Protein AF-A0A401T5S9-F1 (afdb_monomer)

Organism: Chiloscyllium punctatum (NCBI:txid137246)

Secondary structure (DSSP, 8-state):
------------------------TTS-EE--TT-HHHHHHHHHHHHHHHHH---SEEEEEEEEEEEEEEEESEEEEEEEEEEEEEEEETTS-S-GGGPPBPSSPPEEEEEEEEEEETTTTEEEEEEEEEEE---

Sequence (135 aa):
MFTWFVLGVLLAAPAQACGLRQKLVGAPEDVSPDDPELQKAVHFAVGAYNKASNDMFASKVVRILSAKQQIVAGVKYTFEVELGRTQCKQGQVHDLETCNFSETPHKTFCKFEVLSIAWTGETSLQSKMCKPSNN

pLDDT: mean 87.6, std 14.95, range [46.19, 98.75]

Solvent-accessible surface area (backbone atoms only — not comparable to full-atom values): 8181 Å² total; per-residue (Å²): 142,85,86,81,80,80,78,79,81,78,81,77,72,81,80,77,74,81,72,77,77,75,81,61,88,50,52,77,39,82,48,62,86,82,34,69,69,55,44,52,49,50,54,51,51,45,52,52,49,44,75,72,44,91,60,69,44,30,56,40,79,74,47,77,77,48,43,30,39,23,54,64,102,34,42,36,38,42,35,31,33,38,32,28,28,27,69,41,48,57,88,76,60,93,56,67,85,81,47,54,67,34,99,78,44,62,42,32,40,34,39,39,29,34,39,38,27,79,92,79,70,47,71,45,81,75,46,79,51,74,44,75,58,86,127

Mean predicted aligned error: 9.86 Å

Structure (mmCIF, N/CA/C/O backbone):
data_AF-A0A401T5S9-F1
#
_entry.id   AF-A0A401T5S9-F1
#
loop_
_atom_site.group_PDB
_atom_site.id
_atom_site.type_symbol
_atom_site.label_atom_id
_atom_site.label_alt_id
_atom_site.label_comp_id
_atom_site.label_asym_id
_atom_site.label_entity_id
_atom_site.label_seq_id
_atom_site.pdbx_PDB_ins_code
_atom_site.Cartn_x
_atom_site.Cartn_y
_atom_site.Cartn_z
_atom_site.occupancy
_atom_site.B_iso_or_equiv
_atom_site.auth_seq_id
_atom_site.auth_comp_id
_atom_site.auth_asym_id
_atom_site.auth_atom_id
_atom_site.pdbx_PDB_model_num
ATOM 1 N N . MET A 1 1 ? -66.687 -53.453 1.859 1.00 50.94 1 MET A N 1
ATOM 2 C CA . MET A 1 1 ? -65.233 -53.359 1.620 1.00 50.94 1 MET A CA 1
ATOM 3 C C . MET A 1 1 ? -65.019 -52.158 0.721 1.00 50.94 1 MET A C 1
ATOM 5 O O . MET A 1 1 ? -65.494 -52.227 -0.393 1.00 50.94 1 MET A O 1
ATOM 9 N N . PHE A 1 2 ? -64.505 -51.045 1.253 1.00 46.28 2 PHE A N 1
ATOM 10 C CA . PHE A 1 2 ? -63.702 -50.009 0.574 1.00 46.28 2 PHE A CA 1
ATOM 11 C C . PHE A 1 2 ? -63.510 -48.855 1.565 1.00 46.28 2 PHE A C 1
ATOM 13 O O . PHE A 1 2 ? -64.373 -48.009 1.770 1.00 46.28 2 PHE A O 1
ATOM 20 N N . THR A 1 3 ? -62.378 -48.912 2.259 1.00 51.16 3 THR A N 1
ATOM 21 C CA . THR A 1 3 ? -61.848 -47.873 3.139 1.00 51.16 3 THR A CA 1
ATOM 22 C C . THR A 1 3 ? -61.351 -46.703 2.297 1.00 51.16 3 THR A C 1
ATOM 24 O O . THR A 1 3 ? -60.468 -46.893 1.460 1.00 51.16 3 THR A O 1
ATOM 27 N N . TRP A 1 4 ? -61.862 -45.498 2.535 1.00 46.19 4 TRP A N 1
ATOM 28 C CA . TRP A 1 4 ? -61.256 -44.267 2.028 1.00 46.19 4 TRP A CA 1
ATOM 29 C C . TRP A 1 4 ? -60.417 -43.640 3.142 1.00 46.19 4 TRP A C 1
ATOM 31 O O . TRP A 1 4 ? -60.928 -42.970 4.035 1.00 46.19 4 TRP A O 1
ATOM 41 N N . PHE A 1 5 ? -59.113 -43.913 3.103 1.00 51.75 5 PHE A N 1
ATOM 42 C CA . PHE A 1 5 ? -58.122 -43.135 3.834 1.00 51.75 5 PHE A CA 1
ATOM 43 C C . PHE A 1 5 ? -58.027 -41.763 3.168 1.00 51.75 5 PHE A C 1
ATOM 45 O O . PHE A 1 5 ? -57.526 -41.640 2.051 1.00 51.75 5 PHE A O 1
ATOM 52 N N . VAL A 1 6 ? -58.513 -40.731 3.851 1.00 56.53 6 VAL A N 1
ATOM 53 C CA . VAL A 1 6 ? -58.260 -39.344 3.463 1.00 56.53 6 VAL A CA 1
ATOM 54 C C . VAL A 1 6 ? -56.800 -39.052 3.814 1.00 56.53 6 VAL A C 1
ATOM 56 O O . VAL A 1 6 ? -56.473 -38.799 4.972 1.00 56.53 6 VAL A O 1
ATOM 59 N N . LEU A 1 7 ? -55.900 -39.150 2.832 1.00 55.78 7 LEU A N 1
ATOM 60 C CA . LEU A 1 7 ? -54.538 -38.643 2.979 1.00 55.78 7 LEU A CA 1
ATOM 61 C C . LEU A 1 7 ? -54.609 -37.115 3.057 1.00 55.78 7 LEU A C 1
ATOM 63 O O . LEU A 1 7 ? -54.782 -36.430 2.050 1.00 55.78 7 LEU A O 1
ATOM 67 N N . GLY A 1 8 ? -54.488 -36.590 4.273 1.00 53.94 8 GLY A N 1
ATOM 68 C CA . GLY A 1 8 ? -54.248 -35.175 4.507 1.00 53.94 8 GLY A CA 1
ATOM 69 C C . GLY A 1 8 ? -52.906 -34.782 3.900 1.00 53.94 8 GLY A C 1
ATOM 70 O O . GLY A 1 8 ? -51.851 -35.173 4.397 1.00 53.94 8 GLY A O 1
ATOM 71 N N . VAL A 1 9 ? -52.943 -34.012 2.815 1.00 60.25 9 VAL A N 1
ATOM 72 C CA . VAL A 1 9 ? -51.751 -33.381 2.252 1.00 60.25 9 VAL A CA 1
ATOM 73 C C . VAL A 1 9 ? -51.399 -32.192 3.144 1.00 60.25 9 VAL A C 1
ATOM 75 O O . VAL A 1 9 ? -51.989 -31.119 3.043 1.00 60.25 9 VAL A O 1
ATOM 78 N N . LEU A 1 10 ? -50.440 -32.393 4.046 1.00 58.47 10 LEU A N 1
ATOM 79 C CA . LEU A 1 10 ? -49.752 -31.305 4.735 1.00 58.47 10 LEU A CA 1
ATOM 80 C C . LEU A 1 10 ? -48.831 -30.618 3.721 1.00 58.47 10 LEU A C 1
ATOM 82 O O . LEU A 1 10 ? -47.713 -31.066 3.473 1.00 58.47 10 LEU A O 1
ATOM 86 N N . LEU A 1 11 ? -49.310 -29.529 3.118 1.00 58.16 11 LEU A N 1
ATOM 87 C CA . LEU A 1 11 ? -48.454 -28.587 2.400 1.00 58.16 11 LEU A CA 1
ATOM 88 C C . LEU A 1 11 ? -47.560 -27.884 3.427 1.00 58.16 11 LEU A C 1
ATOM 90 O O . LEU A 1 11 ? -47.919 -26.851 3.989 1.00 58.16 11 LEU A O 1
ATOM 94 N N . ALA A 1 12 ? -46.394 -28.466 3.696 1.00 62.41 12 ALA A N 1
ATOM 95 C CA . ALA A 1 12 ? -45.320 -27.765 4.377 1.00 62.41 12 ALA A CA 1
ATOM 96 C C . ALA A 1 12 ? -44.812 -26.666 3.434 1.00 62.41 12 ALA A C 1
ATOM 98 O O . ALA A 1 12 ? -44.070 -26.933 2.488 1.00 62.41 12 ALA A O 1
ATOM 99 N N . ALA A 1 13 ? -45.253 -25.429 3.659 1.00 65.06 13 ALA A N 1
ATOM 100 C CA . ALA A 1 13 ? -44.659 -24.275 3.003 1.00 65.06 13 ALA A CA 1
ATOM 101 C C . ALA A 1 13 ? -43.173 -24.208 3.400 1.00 65.06 13 ALA A C 1
ATOM 103 O O . ALA A 1 13 ? -42.869 -24.299 4.596 1.00 65.06 13 ALA A O 1
ATOM 104 N N . PRO A 1 14 ? -42.231 -24.049 2.453 1.00 59.81 14 PRO A N 1
ATOM 105 C CA . PRO A 1 14 ? -40.856 -23.780 2.820 1.00 59.81 14 PRO A CA 1
ATOM 106 C C . PRO A 1 14 ? -40.845 -22.414 3.500 1.00 59.81 14 PRO A C 1
ATOM 108 O O . PRO A 1 14 ? -41.108 -21.390 2.871 1.00 59.81 14 PRO A O 1
ATOM 111 N N . ALA A 1 15 ? -40.574 -22.398 4.803 1.00 62.69 15 ALA A N 1
ATOM 112 C CA . ALA A 1 15 ? -40.240 -21.174 5.500 1.00 62.69 15 ALA A CA 1
ATOM 113 C C . ALA A 1 15 ? -38.933 -20.655 4.888 1.00 62.69 15 ALA A C 1
ATOM 115 O O . ALA A 1 15 ? -37.839 -21.058 5.281 1.00 62.69 15 ALA A O 1
ATOM 116 N N . GLN A 1 16 ? -39.036 -19.785 3.884 1.00 62.78 16 GLN A N 1
ATOM 117 C CA . GLN A 1 16 ? -37.924 -18.939 3.485 1.00 62.78 16 GLN A CA 1
ATOM 118 C C . GLN A 1 16 ? -37.710 -17.950 4.621 1.00 62.78 16 GLN A C 1
ATOM 120 O O . GLN A 1 16 ? -38.289 -16.868 4.675 1.00 62.78 16 GLN A O 1
ATOM 125 N N . ALA A 1 17 ? -36.892 -18.379 5.579 1.00 58.44 17 ALA A N 1
ATOM 126 C CA . ALA A 1 17 ? -36.286 -17.491 6.540 1.00 58.44 17 ALA A CA 1
ATOM 127 C C . ALA A 1 17 ? -35.431 -16.498 5.744 1.00 58.44 17 ALA A C 1
ATOM 129 O O . ALA A 1 17 ? -34.307 -16.799 5.342 1.00 58.44 17 ALA A O 1
ATOM 130 N N . CYS A 1 18 ? -35.982 -15.311 5.489 1.00 56.38 18 CYS A N 1
ATOM 131 C CA . CYS A 1 18 ? -35.203 -14.140 5.119 1.00 56.38 18 CYS A CA 1
ATOM 132 C C . CYS A 1 18 ? -34.317 -13.799 6.322 1.00 56.38 18 CYS A C 1
ATOM 134 O O . CYS A 1 18 ? -34.684 -13.016 7.195 1.00 56.38 18 CYS A O 1
ATOM 136 N N . GLY A 1 19 ? -33.165 -14.460 6.414 1.00 61.28 19 GLY A N 1
ATOM 137 C CA . GLY A 1 19 ? -32.161 -14.144 7.412 1.00 61.28 19 GLY A CA 1
ATOM 138 C C . GLY A 1 19 ? -31.598 -12.758 7.127 1.00 61.28 19 GLY A C 1
ATOM 139 O O . GLY A 1 19 ? -30.789 -12.593 6.217 1.00 61.28 19 GLY A O 1
ATOM 140 N N . LEU A 1 20 ? -32.003 -11.761 7.916 1.00 59.47 20 LEU A N 1
ATOM 141 C CA . LEU A 1 20 ? -31.234 -10.531 8.090 1.00 59.47 20 LEU A CA 1
ATOM 142 C C . LEU A 1 20 ? -29.863 -10.942 8.630 1.00 59.47 20 LEU A C 1
ATOM 144 O O . LEU A 1 20 ? -29.716 -11.266 9.808 1.00 59.47 20 LEU A O 1
ATOM 148 N N . ARG A 1 21 ? -28.861 -10.993 7.749 1.00 64.88 21 ARG A N 1
ATOM 149 C CA . ARG A 1 21 ? -27.475 -11.262 8.127 1.00 64.88 21 ARG A CA 1
ATOM 150 C C . ARG A 1 21 ? -27.026 -10.089 8.997 1.00 64.88 21 ARG A C 1
ATOM 152 O O . ARG A 1 21 ? -26.706 -9.023 8.479 1.00 64.88 21 ARG A O 1
ATOM 159 N N . GLN A 1 22 ? -27.093 -10.244 10.318 1.00 64.62 22 GLN A N 1
ATOM 160 C CA . GLN A 1 22 ? -26.633 -9.209 11.236 1.00 64.62 22 GLN A CA 1
ATOM 161 C C . GLN A 1 22 ? -25.151 -8.955 10.957 1.00 64.62 22 GLN A C 1
ATOM 163 O O . GLN A 1 22 ? -24.324 -9.865 11.044 1.00 64.62 22 GLN A O 1
ATOM 168 N N . LYS A 1 23 ? -24.828 -7.723 10.560 1.00 70.81 23 LYS A N 1
ATOM 169 C CA . LYS A 1 23 ? -23.457 -7.290 10.307 1.00 70.81 23 LYS A CA 1
ATOM 170 C C . LYS A 1 23 ? -22.709 -7.288 11.642 1.00 70.81 23 LYS A C 1
ATOM 172 O O . LYS A 1 23 ? -22.946 -6.418 12.477 1.00 70.81 23 LYS A O 1
ATOM 177 N N . LEU A 1 24 ? -21.851 -8.283 11.871 1.00 79.12 24 LEU A N 1
ATOM 178 C CA . LEU A 1 24 ? -21.014 -8.334 13.069 1.00 79.12 24 LEU A CA 1
ATOM 179 C C . LEU A 1 24 ? -19.956 -7.234 12.991 1.00 79.12 24 LEU A C 1
ATOM 181 O O . LEU A 1 24 ? -19.035 -7.298 12.178 1.00 79.12 24 LEU A O 1
ATOM 185 N N . VAL A 1 25 ? -20.074 -6.234 13.859 1.00 74.25 25 VAL A N 1
ATOM 186 C CA . VAL A 1 25 ? -19.038 -5.216 14.036 1.00 74.25 25 VAL A CA 1
ATOM 187 C C . VAL A 1 25 ? -17.787 -5.872 14.632 1.00 74.25 25 VAL A C 1
ATOM 189 O O . VAL A 1 25 ? -17.830 -6.443 15.718 1.00 74.25 25 VAL A O 1
ATOM 192 N N . GLY A 1 26 ? -16.681 -5.851 13.884 1.00 83.50 26 GLY A N 1
ATOM 193 C CA . GLY A 1 26 ? -15.382 -6.393 14.309 1.00 83.50 26 GLY A CA 1
ATOM 194 C C . GLY A 1 26 ? -14.988 -7.740 13.698 1.00 83.50 26 GLY A C 1
ATOM 195 O O . GLY A 1 26 ? -13.835 -8.152 13.840 1.00 83.50 26 GLY A O 1
ATOM 196 N N . ALA A 1 27 ? -15.881 -8.411 12.967 1.00 92.50 27 ALA A N 1
ATOM 197 C CA . ALA A 1 27 ? -15.477 -9.505 12.087 1.00 92.50 27 ALA A CA 1
ATOM 198 C C . ALA A 1 27 ? -14.830 -8.933 10.808 1.00 92.50 27 ALA A C 1
ATOM 200 O O . ALA A 1 27 ? -15.262 -7.876 10.344 1.00 92.50 27 ALA A O 1
ATOM 201 N N . PRO A 1 28 ? -13.815 -9.595 10.222 1.00 95.62 28 PRO A N 1
ATOM 202 C CA . PRO A 1 28 ? -13.329 -9.226 8.900 1.00 95.62 28 PRO A CA 1
ATOM 203 C C . PRO A 1 28 ? -14.443 -9.356 7.861 1.00 95.62 28 PRO A C 1
ATOM 205 O O . PRO A 1 28 ? -15.059 -10.418 7.742 1.00 95.62 28 PRO A O 1
ATOM 208 N N . GLU A 1 29 ? -14.659 -8.302 7.089 1.00 95.94 29 GLU A N 1
ATOM 209 C CA . GLU A 1 29 ? -15.617 -8.269 5.988 1.00 95.94 29 GLU A CA 1
ATOM 210 C C . GLU A 1 29 ? -14.944 -7.856 4.684 1.00 95.94 29 GLU A C 1
ATOM 212 O O . GLU A 1 29 ? -13.955 -7.124 4.706 1.00 95.94 29 GLU A O 1
ATOM 217 N N . ASP A 1 30 ? -15.466 -8.337 3.557 1.00 96.88 30 ASP A N 1
ATOM 218 C CA . ASP A 1 30 ? -14.963 -7.945 2.243 1.00 96.88 30 ASP A CA 1
ATOM 219 C C . ASP A 1 30 ? -15.251 -6.460 1.994 1.00 96.88 30 ASP A C 1
ATOM 221 O O . ASP A 1 30 ? -16.327 -5.953 2.319 1.00 96.88 30 ASP A O 1
ATOM 225 N N . VAL A 1 31 ? -14.278 -5.764 1.414 1.00 97.31 31 VAL A N 1
ATOM 226 C CA . VAL A 1 31 ? -14.385 -4.349 1.043 1.00 97.31 31 VAL A CA 1
ATOM 227 C C . VAL A 1 31 ? -14.155 -4.207 -0.458 1.00 97.31 31 VAL A C 1
ATOM 229 O O . VAL A 1 31 ? -13.367 -4.948 -1.049 1.00 97.31 31 VAL A O 1
ATOM 232 N N . SER A 1 32 ? -14.880 -3.279 -1.086 1.00 97.62 32 SER A N 1
ATOM 233 C CA . SER A 1 32 ? -14.734 -3.011 -2.517 1.00 97.62 32 SER A CA 1
ATOM 234 C C . SER A 1 32 ? -13.301 -2.570 -2.833 1.00 97.62 32 SER A C 1
ATOM 236 O O . SER A 1 32 ? -12.764 -1.745 -2.093 1.00 97.62 32 SER A O 1
ATOM 238 N N . PRO A 1 33 ? -12.685 -3.040 -3.935 1.00 97.06 33 PRO A N 1
ATOM 239 C CA . PRO A 1 33 ? -11.397 -2.517 -4.382 1.00 97.06 33 PRO A CA 1
ATOM 240 C C . PRO A 1 33 ? -11.452 -1.013 -4.678 1.00 97.06 33 PRO A C 1
ATOM 242 O O . PRO A 1 33 ? -10.430 -0.351 -4.564 1.00 97.06 33 PRO A O 1
ATOM 245 N N . ASP A 1 34 ? -12.624 -0.463 -5.000 1.00 96.31 34 ASP A N 1
ATOM 246 C CA . ASP A 1 34 ? -12.814 0.963 -5.295 1.00 96.31 34 ASP A CA 1
ATOM 247 C C . ASP A 1 34 ? -13.118 1.805 -4.042 1.00 96.31 34 ASP A C 1
ATOM 249 O O . ASP A 1 34 ? -13.377 3.005 -4.146 1.00 96.31 34 ASP A O 1
ATOM 253 N N . ASP A 1 35 ? -13.119 1.194 -2.851 1.00 97.81 35 ASP A N 1
ATOM 254 C CA . ASP A 1 35 ? -13.332 1.925 -1.605 1.00 97.81 35 ASP A CA 1
ATOM 255 C C . ASP A 1 35 ? -12.195 2.946 -1.378 1.00 97.81 35 ASP A C 1
ATOM 257 O O . ASP A 1 35 ? -11.014 2.582 -1.409 1.00 97.81 35 ASP A O 1
ATOM 261 N N . PRO A 1 36 ? -12.512 4.233 -1.147 1.00 97.31 36 PRO A N 1
ATOM 262 C CA . PRO A 1 36 ? -11.500 5.279 -1.057 1.00 97.31 36 PRO A CA 1
ATOM 263 C C . PRO A 1 36 ? -10.579 5.126 0.160 1.00 97.31 36 PRO A C 1
ATOM 265 O O . PRO A 1 36 ? -9.414 5.520 0.094 1.00 97.31 36 PRO A O 1
ATOM 268 N N . GLU A 1 37 ? -11.059 4.557 1.268 1.00 96.75 37 GLU A N 1
ATOM 269 C CA . GLU A 1 37 ? -10.237 4.332 2.459 1.00 96.75 37 GLU A CA 1
ATOM 270 C C . GLU A 1 37 ? -9.316 3.122 2.273 1.00 96.75 37 GLU A C 1
ATOM 272 O O . GLU A 1 37 ? -8.139 3.178 2.649 1.00 96.75 37 GLU A O 1
ATOM 277 N N . LEU A 1 38 ? -9.792 2.071 1.594 1.00 98.00 38 LEU A N 1
ATOM 278 C CA . LEU A 1 38 ? -8.929 0.981 1.139 1.00 98.00 38 LEU A CA 1
ATOM 279 C C . LEU A 1 38 ? -7.836 1.501 0.196 1.00 98.00 38 LEU A C 1
ATOM 281 O O . LEU A 1 38 ? -6.668 1.164 0.382 1.00 98.00 38 LEU A O 1
ATOM 285 N N . GLN A 1 39 ? -8.181 2.333 -0.790 1.00 97.75 39 GLN A N 1
ATOM 286 C CA . GLN A 1 39 ? -7.211 2.886 -1.742 1.00 97.75 39 GLN A CA 1
ATOM 287 C C . GLN A 1 39 ? -6.117 3.691 -1.031 1.00 97.75 39 GLN A C 1
ATOM 289 O O . GLN A 1 39 ? -4.930 3.502 -1.307 1.00 97.75 39 GLN A O 1
ATOM 294 N N . LYS A 1 40 ? -6.467 4.506 -0.026 1.00 97.00 40 LYS A N 1
ATOM 295 C CA . LYS A 1 40 ? -5.471 5.185 0.826 1.00 97.00 40 LYS A CA 1
ATOM 296 C C . LYS A 1 40 ? -4.539 4.191 1.528 1.00 97.00 40 LYS A C 1
ATOM 298 O O . LYS A 1 40 ? -3.323 4.394 1.528 1.00 97.00 40 LYS A O 1
ATOM 303 N N . ALA A 1 41 ? -5.080 3.109 2.094 1.00 98.06 41 ALA A N 1
ATOM 304 C CA . ALA A 1 41 ? -4.283 2.067 2.745 1.00 98.06 41 ALA A CA 1
ATOM 305 C C . ALA A 1 41 ? -3.356 1.334 1.756 1.00 98.06 41 ALA A C 1
ATOM 307 O O . ALA A 1 41 ? -2.195 1.064 2.077 1.00 98.06 41 ALA A O 1
ATOM 308 N N . VAL A 1 42 ? -3.834 1.064 0.538 1.00 98.06 42 VAL A N 1
ATOM 309 C CA . VAL A 1 42 ? -3.051 0.474 -0.557 1.00 98.06 42 VAL A CA 1
ATOM 310 C C . VAL A 1 42 ? -1.903 1.400 -0.960 1.00 98.06 42 VAL A C 1
ATOM 312 O O . VAL A 1 42 ? -0.750 0.963 -0.970 1.00 98.06 42 VAL A O 1
ATOM 315 N N . HIS A 1 43 ? -2.174 2.682 -1.218 1.00 96.44 43 HIS A N 1
ATOM 316 C CA . HIS A 1 43 ? -1.139 3.665 -1.555 1.00 96.44 43 HIS A CA 1
ATOM 317 C C . HIS A 1 43 ? -0.080 3.782 -0.455 1.00 96.44 43 HIS A C 1
ATOM 319 O O . HIS A 1 43 ? 1.120 3.776 -0.744 1.00 96.44 43 HIS A O 1
ATOM 325 N N . PHE A 1 44 ? -0.504 3.821 0.811 1.00 97.00 44 PHE A N 1
ATOM 326 C CA . PHE A 1 44 ? 0.406 3.824 1.952 1.00 97.00 44 PHE A CA 1
ATOM 327 C C . PHE A 1 44 ? 1.306 2.576 1.970 1.00 97.00 44 PHE A C 1
ATOM 329 O O . PHE A 1 44 ? 2.532 2.698 2.056 1.00 97.00 44 PHE A O 1
ATOM 336 N N . ALA A 1 45 ? 0.726 1.378 1.838 1.00 98.12 45 ALA A N 1
ATOM 337 C CA . ALA A 1 45 ? 1.473 0.120 1.868 1.00 98.12 45 ALA A CA 1
ATOM 338 C C . ALA A 1 45 ? 2.462 -0.012 0.705 1.00 98.12 45 ALA A C 1
ATOM 340 O O . ALA A 1 45 ? 3.595 -0.448 0.908 1.00 98.12 45 ALA A O 1
ATOM 341 N N . VAL A 1 46 ? 2.070 0.395 -0.504 1.00 96.44 46 VAL A N 1
ATOM 342 C CA . VAL A 1 46 ? 2.930 0.370 -1.698 1.00 96.44 46 VAL A CA 1
ATOM 343 C C . VAL A 1 46 ? 4.056 1.394 -1.576 1.00 96.44 46 VAL A C 1
ATOM 345 O O . VAL A 1 46 ? 5.206 1.095 -1.902 1.00 96.44 46 VAL A O 1
ATOM 348 N N . GLY A 1 47 ? 3.767 2.577 -1.031 1.00 95.00 47 GLY A N 1
ATOM 349 C CA . GLY A 1 47 ? 4.787 3.565 -0.691 1.00 95.00 47 GLY A CA 1
ATOM 350 C C . GLY A 1 47 ? 5.811 3.012 0.304 1.00 95.00 47 GLY A C 1
ATOM 351 O O . GLY A 1 47 ? 7.016 3.150 0.091 1.00 95.00 47 GLY A O 1
ATOM 352 N N . ALA A 1 48 ? 5.351 2.332 1.358 1.00 95.69 48 ALA A N 1
ATOM 353 C CA . ALA A 1 48 ? 6.220 1.667 2.328 1.00 95.69 48 ALA A CA 1
ATOM 354 C C . ALA A 1 48 ? 7.005 0.493 1.712 1.00 95.69 48 ALA A C 1
ATOM 356 O O . ALA A 1 48 ? 8.187 0.319 2.012 1.00 95.69 48 ALA A O 1
ATOM 357 N N . TYR A 1 49 ? 6.383 -0.290 0.822 1.00 95.94 49 TYR A N 1
ATOM 358 C CA . TYR A 1 49 ? 7.043 -1.354 0.065 1.00 95.94 49 TYR A CA 1
ATOM 359 C C . TYR A 1 49 ? 8.202 -0.799 -0.761 1.00 95.94 49 TYR A C 1
ATOM 361 O O . TYR A 1 49 ? 9.317 -1.292 -0.616 1.00 95.94 49 TYR A O 1
ATOM 369 N N . ASN A 1 50 ? 7.954 0.243 -1.561 1.00 94.94 50 ASN A N 1
ATOM 370 C CA . ASN A 1 50 ? 8.970 0.858 -2.409 1.00 94.94 50 ASN A CA 1
ATOM 371 C C . ASN A 1 50 ? 10.111 1.421 -1.561 1.00 94.94 50 ASN A C 1
ATOM 373 O O . ASN A 1 50 ? 11.254 1.045 -1.772 1.00 94.94 50 ASN A O 1
ATOM 377 N N . LYS A 1 51 ? 9.815 2.215 -0.521 1.00 93.88 51 LYS A N 1
ATOM 378 C CA . LYS A 1 51 ? 10.842 2.777 0.380 1.00 93.88 51 LYS A CA 1
ATOM 379 C C . LYS A 1 51 ? 11.750 1.719 1.017 1.00 93.88 51 LYS A C 1
ATOM 381 O O . LYS A 1 51 ? 12.921 1.998 1.240 1.00 93.88 51 LYS A O 1
ATOM 386 N N . ALA A 1 52 ? 11.212 0.538 1.321 1.00 93.62 52 ALA A N 1
ATOM 387 C CA . ALA A 1 52 ? 11.964 -0.572 1.905 1.00 93.62 52 ALA A CA 1
ATOM 388 C C . ALA A 1 52 ? 12.590 -1.518 0.862 1.00 93.62 52 ALA A C 1
ATOM 390 O O . ALA A 1 52 ? 13.290 -2.456 1.241 1.00 93.62 52 ALA A O 1
ATOM 391 N N . SER A 1 53 ? 12.290 -1.336 -0.425 1.00 92.25 53 SER A N 1
ATOM 392 C CA . SER A 1 53 ? 12.850 -2.128 -1.515 1.00 92.25 53 SER A CA 1
ATOM 393 C C . SER A 1 53 ? 14.235 -1.607 -1.893 1.00 92.25 53 SER A C 1
ATOM 395 O O . SER A 1 53 ? 14.464 -0.402 -1.919 1.00 92.25 53 SER A O 1
ATOM 397 N N . ASN A 1 54 ? 15.139 -2.521 -2.249 1.00 92.19 54 ASN A N 1
ATOM 398 C CA . ASN A 1 54 ? 16.445 -2.191 -2.834 1.00 92.19 54 ASN A CA 1
ATOM 399 C C . ASN A 1 54 ? 16.385 -2.088 -4.371 1.00 92.19 54 ASN A C 1
ATOM 401 O O . ASN A 1 54 ? 17.417 -2.075 -5.041 1.00 92.19 54 ASN A O 1
ATOM 405 N N . ASP A 1 55 ? 15.181 -2.084 -4.945 1.00 91.56 55 ASP A N 1
ATOM 406 C CA . ASP A 1 55 ? 14.980 -1.904 -6.378 1.00 91.56 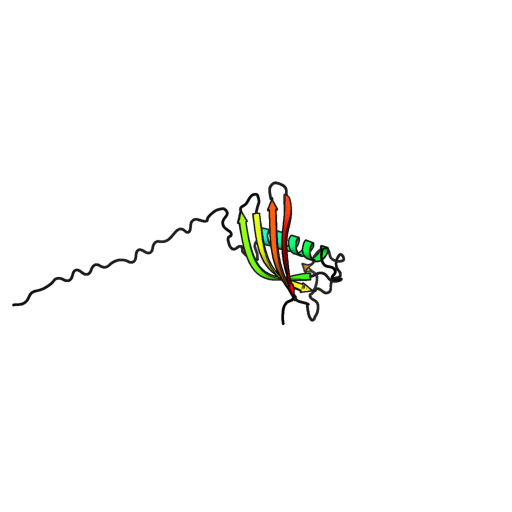55 ASP A CA 1
ATOM 407 C C . ASP A 1 55 ? 15.262 -0.444 -6.783 1.00 91.56 55 ASP A C 1
ATOM 409 O O . ASP A 1 55 ? 14.865 0.499 -6.107 1.00 91.56 55 ASP A O 1
ATOM 413 N N . MET A 1 56 ? 15.944 -0.245 -7.913 1.00 92.44 56 MET A N 1
ATOM 414 C CA . MET A 1 56 ? 16.152 1.084 -8.497 1.00 92.44 56 MET A CA 1
ATOM 415 C C . MET A 1 56 ? 14.854 1.711 -9.028 1.00 92.44 56 MET A C 1
ATOM 417 O O . MET A 1 56 ? 14.760 2.936 -9.146 1.00 92.44 56 MET A O 1
ATOM 421 N N . PHE A 1 57 ? 13.873 0.883 -9.387 1.00 94.19 57 PHE A N 1
ATOM 422 C CA . PHE A 1 57 ? 12.606 1.289 -9.977 1.00 94.19 57 PHE A CA 1
ATOM 423 C C . PHE A 1 57 ? 11.446 1.046 -9.019 1.00 94.19 57 PHE A C 1
ATOM 425 O O . PHE A 1 57 ? 11.382 0.034 -8.320 1.00 94.19 57 PHE A O 1
ATOM 432 N N . ALA A 1 58 ? 10.486 1.966 -9.025 1.00 94.81 58 ALA A N 1
ATOM 433 C CA . ALA A 1 58 ? 9.292 1.834 -8.210 1.00 94.81 58 ALA A CA 1
ATOM 434 C C . ALA A 1 58 ? 8.381 0.720 -8.747 1.00 94.81 58 ALA A C 1
ATOM 436 O O . ALA A 1 58 ? 8.272 0.502 -9.957 1.00 94.81 58 ALA A O 1
ATOM 437 N N . SER A 1 59 ? 7.680 0.040 -7.847 1.00 95.31 59 SER A N 1
ATOM 438 C CA . SER A 1 59 ? 6.588 -0.873 -8.178 1.00 95.31 59 SER A CA 1
ATOM 439 C C . SER A 1 59 ? 5.236 -0.197 -7.963 1.00 95.31 59 SER A C 1
ATOM 441 O O . SER A 1 59 ? 5.059 0.570 -7.013 1.00 95.31 59 SER A O 1
ATOM 443 N N . LYS A 1 60 ? 4.277 -0.514 -8.831 1.00 95.38 60 LYS A N 1
ATOM 444 C CA . LYS A 1 60 ? 2.890 -0.038 -8.779 1.00 95.38 60 LYS A CA 1
ATOM 445 C C . LYS A 1 60 ? 1.938 -1.232 -8.703 1.00 95.38 60 LYS A C 1
ATOM 447 O O . LYS A 1 60 ? 2.284 -2.327 -9.146 1.00 95.38 60 LYS A O 1
ATOM 452 N N . VAL A 1 61 ? 0.748 -1.030 -8.145 1.00 96.62 61 VAL A N 1
ATOM 453 C CA . VAL A 1 61 ? -0.328 -2.028 -8.166 1.00 96.62 61 VAL A CA 1
ATOM 454 C C . VAL A 1 61 ? -0.781 -2.268 -9.604 1.00 96.62 61 VAL A C 1
ATOM 456 O O . VAL A 1 61 ? -1.141 -1.334 -10.312 1.00 96.62 61 VAL A O 1
ATOM 459 N N . VAL A 1 62 ? -0.767 -3.530 -10.023 1.00 96.00 62 VAL A N 1
ATOM 460 C CA . VAL A 1 62 ? -1.402 -4.002 -11.261 1.00 96.00 62 VAL A CA 1
ATOM 461 C C . VAL A 1 62 ? -2.882 -4.260 -11.000 1.00 96.00 62 VAL A C 1
ATOM 463 O O . VAL A 1 62 ? -3.731 -3.846 -11.782 1.00 96.00 62 VAL A O 1
ATOM 466 N N . ARG A 1 63 ? -3.191 -4.953 -9.897 1.00 96.38 63 ARG A N 1
ATOM 467 C CA . ARG A 1 63 ? -4.561 -5.231 -9.448 1.00 96.38 63 ARG A CA 1
ATOM 468 C C . ARG A 1 63 ? -4.610 -5.628 -7.976 1.00 96.38 63 ARG A C 1
ATOM 470 O O . ARG A 1 63 ? -3.651 -6.191 -7.441 1.00 96.38 63 ARG A O 1
ATOM 477 N N . ILE A 1 64 ? -5.765 -5.388 -7.364 1.00 98.19 64 ILE A N 1
ATOM 478 C CA . ILE A 1 64 ? -6.137 -5.921 -6.052 1.00 98.19 64 ILE A CA 1
ATOM 479 C C . ILE A 1 64 ? -6.781 -7.295 -6.270 1.00 98.19 64 ILE A C 1
ATOM 481 O O . ILE A 1 64 ? -7.699 -7.433 -7.072 1.00 98.19 64 ILE A O 1
ATOM 485 N N . LEU A 1 65 ? -6.265 -8.317 -5.590 1.00 97.69 65 LEU A N 1
ATOM 486 C CA . LEU A 1 65 ? -6.740 -9.701 -5.677 1.00 97.69 65 LEU A CA 1
ATOM 487 C C . LEU A 1 65 ? -7.816 -9.993 -4.631 1.00 97.69 65 LEU A C 1
ATOM 489 O O . LEU A 1 65 ? -8.783 -10.696 -4.908 1.00 97.69 65 LEU A O 1
ATOM 493 N N . SER A 1 66 ? -7.638 -9.462 -3.422 1.00 98.19 66 SER A N 1
ATOM 494 C CA . SER A 1 66 ? -8.618 -9.537 -2.341 1.00 98.19 66 SER A CA 1
ATOM 495 C C . SER A 1 66 ? -8.408 -8.388 -1.363 1.00 98.19 66 SER A C 1
ATOM 497 O O . SER A 1 66 ? -7.287 -7.899 -1.209 1.00 98.19 66 SER A O 1
ATOM 499 N N . ALA A 1 67 ? -9.479 -7.957 -0.700 1.00 98.44 67 ALA A N 1
ATOM 500 C CA . ALA A 1 67 ? -9.417 -6.928 0.324 1.00 98.44 67 ALA A CA 1
ATOM 501 C C . ALA A 1 67 ? -10.491 -7.158 1.385 1.00 98.44 67 ALA A C 1
ATOM 503 O O . ALA A 1 67 ? -11.652 -7.424 1.076 1.00 98.44 67 ALA A O 1
ATOM 504 N N . LYS A 1 68 ? -10.083 -7.043 2.648 1.00 98.12 68 LYS A N 1
ATOM 505 C CA . LYS A 1 68 ? -10.956 -7.119 3.814 1.00 98.12 68 LYS A CA 1
ATOM 506 C C . LYS A 1 68 ? -10.691 -5.960 4.752 1.00 98.12 68 LYS A C 1
ATOM 508 O O . LYS A 1 68 ? -9.541 -5.551 4.916 1.00 98.12 68 LYS A O 1
ATOM 513 N N . GLN A 1 69 ? -11.738 -5.496 5.417 1.00 97.19 69 GLN A N 1
ATOM 514 C CA . GLN A 1 69 ? -11.647 -4.539 6.509 1.00 97.19 69 GLN A CA 1
ATOM 515 C C . GLN A 1 69 ? -12.126 -5.163 7.819 1.00 97.19 69 GLN A C 1
ATOM 517 O O . GLN A 1 69 ? -12.997 -6.033 7.834 1.00 97.19 69 GLN A O 1
ATOM 522 N N . GLN A 1 70 ? -11.555 -4.719 8.932 1.00 96.94 70 GLN A N 1
ATOM 523 C CA . GLN A 1 70 ? -11.942 -5.142 10.269 1.00 96.94 70 GLN A CA 1
ATOM 524 C C . GLN A 1 70 ? -11.906 -3.944 11.218 1.00 96.94 70 GLN A C 1
ATOM 526 O O . GLN A 1 70 ? -10.875 -3.283 11.353 1.00 96.94 70 GLN A O 1
ATOM 531 N N . ILE A 1 71 ? -13.021 -3.694 11.908 1.00 95.31 71 ILE A N 1
ATOM 532 C CA . ILE A 1 71 ? -13.090 -2.676 12.961 1.00 95.31 71 ILE A CA 1
ATOM 533 C C . ILE A 1 71 ? -12.379 -3.199 14.214 1.00 95.31 71 ILE A C 1
ATOM 535 O O . ILE A 1 71 ? -12.704 -4.272 14.720 1.00 95.31 71 ILE A O 1
ATOM 539 N N . VAL A 1 72 ? -11.399 -2.442 14.697 1.00 93.25 72 VAL A N 1
ATOM 540 C CA . VAL A 1 72 ? -10.592 -2.709 15.900 1.00 93.25 72 VAL A CA 1
ATOM 541 C C . VAL A 1 72 ? -10.420 -1.391 16.678 1.00 93.25 72 VAL A C 1
ATOM 543 O O . VAL A 1 72 ? -11.298 -0.532 16.623 1.00 93.25 72 VAL A O 1
ATOM 546 N N . ALA A 1 73 ? -9.295 -1.166 17.366 1.00 94.56 73 ALA A N 1
ATOM 547 C CA . ALA A 1 73 ? -8.873 0.172 17.806 1.00 94.56 73 ALA A CA 1
ATOM 548 C C . ALA A 1 73 ? -8.382 1.029 16.610 1.00 94.56 73 ALA A C 1
ATOM 550 O O . ALA A 1 73 ? -7.255 1.512 16.585 1.00 94.56 73 ALA A O 1
ATOM 551 N N . GLY A 1 74 ? -9.224 1.131 15.581 1.00 95.75 74 GLY A N 1
ATOM 552 C CA . GLY A 1 74 ? -8.950 1.676 14.253 1.00 95.75 74 GLY A CA 1
ATOM 553 C C . GLY A 1 74 ? -9.666 0.834 13.193 1.00 95.75 74 GLY A C 1
ATOM 554 O O . GLY A 1 74 ? -10.540 0.025 13.513 1.00 95.75 74 GLY A O 1
ATOM 555 N N . VAL A 1 75 ? -9.269 0.974 11.933 1.00 97.25 75 VAL A N 1
ATOM 556 C CA . VAL A 1 75 ? -9.679 0.084 10.843 1.00 97.25 75 VAL A CA 1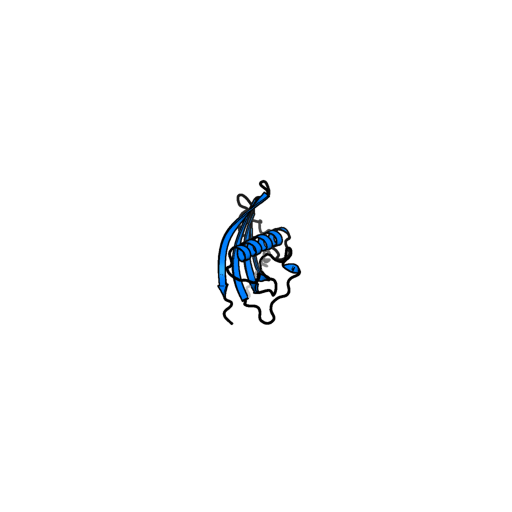
ATOM 557 C C . VAL A 1 75 ? -8.453 -0.652 10.331 1.00 97.25 75 VAL A C 1
ATOM 559 O O . VAL A 1 75 ? -7.490 -0.038 9.869 1.00 97.25 75 VAL A O 1
ATOM 562 N N . LYS A 1 76 ? -8.477 -1.980 10.438 1.00 98.25 76 LYS A N 1
ATOM 563 C CA . LYS A 1 76 ? -7.442 -2.842 9.878 1.00 98.25 76 LYS A CA 1
ATOM 564 C C . LYS A 1 76 ? -7.866 -3.295 8.489 1.00 98.25 76 LYS A C 1
ATOM 566 O O . LYS A 1 76 ? -8.876 -3.982 8.352 1.00 98.25 76 LYS A O 1
ATOM 571 N N . TYR A 1 77 ? -7.061 -2.965 7.492 1.00 98.50 77 TYR A N 1
ATOM 572 C CA . TYR A 1 77 ? -7.183 -3.463 6.131 1.00 98.50 77 TYR A CA 1
ATOM 573 C C . TYR A 1 77 ? -6.220 -4.624 5.922 1.00 98.50 77 TYR A C 1
ATOM 575 O O . TYR A 1 77 ? -5.028 -4.512 6.207 1.00 98.50 77 TYR A O 1
ATOM 583 N N . THR A 1 78 ? -6.729 -5.731 5.397 1.00 98.62 78 THR A N 1
ATOM 584 C CA . THR A 1 78 ? -5.930 -6.874 4.957 1.00 98.62 78 THR A CA 1
ATOM 585 C C . THR A 1 78 ? -6.212 -7.099 3.487 1.00 98.62 78 THR A C 1
ATOM 587 O O . THR A 1 78 ? -7.345 -7.403 3.121 1.00 98.62 78 THR A O 1
ATOM 590 N N . PHE A 1 79 ? -5.199 -6.951 2.642 1.00 98.75 79 PHE A N 1
ATOM 591 C CA . PHE A 1 79 ? -5.376 -7.042 1.197 1.00 98.75 79 PHE A CA 1
ATOM 592 C C . PHE A 1 79 ? -4.196 -7.718 0.516 1.00 98.75 79 PHE A C 1
ATOM 594 O O . PHE A 1 79 ? -3.056 -7.669 0.986 1.00 98.75 79 PHE A O 1
ATOM 601 N N . GLU A 1 80 ? -4.496 -8.353 -0.609 1.00 98.56 80 GLU A N 1
ATOM 602 C CA . GLU A 1 80 ? -3.532 -9.007 -1.480 1.00 98.56 80 GLU A CA 1
ATOM 603 C C . GLU A 1 80 ? -3.509 -8.293 -2.825 1.00 98.56 80 GLU A C 1
ATOM 605 O O . GLU A 1 80 ? -4.554 -8.018 -3.415 1.00 98.56 80 GLU A O 1
ATOM 610 N N . VAL A 1 81 ? -2.311 -7.982 -3.308 1.00 98.38 81 VAL A N 1
ATOM 611 C CA . VAL A 1 81 ? -2.091 -7.229 -4.544 1.00 98.38 81 VAL A CA 1
ATOM 612 C C . VAL A 1 81 ? -1.031 -7.891 -5.404 1.00 98.38 81 VAL A C 1
ATOM 614 O O . VAL A 1 81 ? -0.062 -8.471 -4.910 1.00 98.38 81 VAL A O 1
ATOM 617 N N . GLU A 1 82 ? -1.201 -7.748 -6.712 1.00 98.00 82 GLU A N 1
ATOM 618 C CA . GLU A 1 82 ? -0.145 -7.974 -7.690 1.00 98.00 82 GLU A CA 1
ATOM 619 C C . GLU A 1 82 ? 0.565 -6.641 -7.935 1.00 98.00 82 GLU A C 1
ATOM 621 O O . GLU A 1 82 ? -0.055 -5.676 -8.386 1.00 98.00 82 GLU A O 1
ATO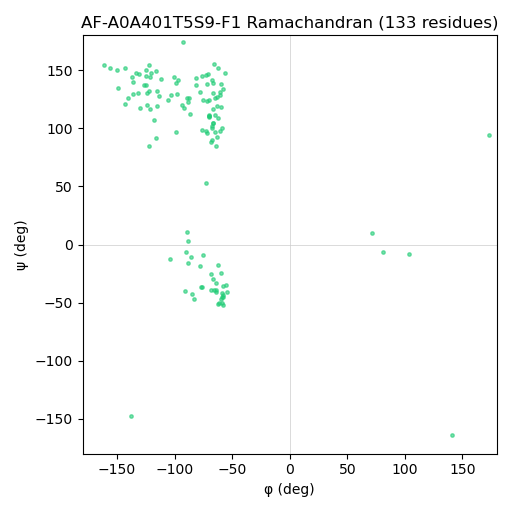M 626 N N . LEU A 1 83 ? 1.856 -6.574 -7.620 1.00 97.12 83 LEU A N 1
ATOM 627 C CA . LEU A 1 83 ? 2.715 -5.433 -7.919 1.00 97.12 83 LEU A CA 1
ATOM 628 C C . LEU A 1 83 ? 3.496 -5.693 -9.205 1.00 97.12 83 LEU A C 1
ATOM 630 O O . LEU A 1 83 ? 3.973 -6.804 -9.427 1.00 97.12 83 LEU A O 1
ATOM 634 N N . GLY A 1 84 ? 3.662 -4.655 -10.019 1.00 96.06 84 GLY A N 1
ATOM 635 C CA . GLY A 1 84 ? 4.453 -4.673 -11.244 1.00 96.06 84 GLY A CA 1
ATOM 636 C C . GLY A 1 84 ? 5.507 -3.573 -11.236 1.00 96.06 84 GLY A C 1
ATOM 637 O O . GLY A 1 84 ? 5.233 -2.433 -10.850 1.00 96.06 84 GLY A O 1
ATOM 638 N N . ARG A 1 85 ? 6.721 -3.911 -11.677 1.00 95.44 85 ARG A N 1
ATOM 639 C CA . ARG A 1 85 ? 7.825 -2.951 -11.802 1.00 95.44 85 ARG A CA 1
ATOM 640 C C . ARG A 1 85 ? 7.538 -1.899 -12.878 1.00 95.44 85 ARG A C 1
ATOM 642 O O . ARG A 1 85 ? 7.202 -2.236 -14.019 1.00 95.44 85 ARG A O 1
ATOM 649 N N . THR A 1 86 ? 7.715 -0.630 -12.527 1.00 95.31 86 THR A N 1
ATOM 650 C CA . THR A 1 86 ? 7.557 0.513 -13.437 1.00 95.31 86 THR A CA 1
ATOM 651 C C . THR A 1 86 ? 8.879 0.904 -14.097 1.00 95.31 86 THR A C 1
ATOM 653 O O . THR A 1 86 ? 9.932 0.356 -13.779 1.00 95.31 86 THR A O 1
ATOM 656 N N . GLN A 1 87 ? 8.824 1.858 -15.025 1.00 94.38 87 GLN A N 1
ATOM 657 C CA . GLN A 1 87 ? 10.012 2.486 -15.623 1.00 94.38 87 GLN A CA 1
ATOM 658 C C . GLN A 1 87 ? 10.546 3.659 -14.785 1.00 94.38 87 GLN A C 1
ATOM 660 O O . GLN A 1 87 ? 11.639 4.168 -15.030 1.00 94.38 87 GLN A O 1
ATOM 665 N N . CYS A 1 88 ? 9.779 4.103 -13.788 1.00 93.00 88 CYS A N 1
ATOM 666 C CA . CYS A 1 88 ? 10.127 5.238 -12.952 1.00 93.00 88 CYS A CA 1
ATOM 667 C C . CYS A 1 88 ? 11.163 4.850 -11.906 1.00 93.00 88 CYS A C 1
ATOM 669 O O . CYS A 1 88 ? 10.988 3.876 -11.169 1.00 93.00 88 CYS A O 1
ATOM 671 N N . LYS A 1 89 ? 12.224 5.653 -11.790 1.00 91.25 89 LYS A N 1
ATOM 672 C CA . LYS A 1 89 ? 13.182 5.494 -10.698 1.00 91.25 89 LYS A CA 1
ATOM 673 C C . LYS A 1 89 ? 12.520 5.838 -9.373 1.00 91.25 89 LYS A C 1
ATOM 675 O O . LYS A 1 89 ? 11.738 6.788 -9.268 1.00 91.25 89 LYS A O 1
ATOM 680 N N . GLN A 1 90 ? 12.866 5.075 -8.350 1.00 85.81 90 GLN A N 1
ATOM 681 C CA . GLN A 1 90 ? 12.374 5.319 -7.007 1.00 85.81 90 GLN A CA 1
ATOM 682 C C . GLN A 1 90 ? 12.746 6.737 -6.540 1.00 85.81 90 GLN A C 1
ATOM 684 O O . GLN A 1 90 ? 13.871 7.195 -6.727 1.00 85.81 90 GLN A O 1
ATOM 689 N N . GLY A 1 91 ? 11.780 7.449 -5.956 1.00 79.75 91 GLY A N 1
ATOM 690 C CA . GLY A 1 91 ? 11.966 8.811 -5.444 1.00 79.75 91 GLY A CA 1
ATOM 691 C C . GLY A 1 91 ? 11.906 9.934 -6.486 1.00 79.75 91 GLY A C 1
ATOM 692 O O . GLY A 1 91 ? 11.903 11.094 -6.090 1.00 79.75 91 GLY A O 1
ATOM 693 N N . GLN A 1 92 ? 11.820 9.632 -7.788 1.00 79.62 92 GLN A N 1
ATOM 694 C CA . GLN A 1 92 ? 11.720 10.667 -8.831 1.00 79.62 92 GLN A CA 1
ATOM 695 C C . GLN A 1 92 ? 10.288 11.099 -9.153 1.00 79.62 92 GLN A C 1
ATOM 697 O O . GLN A 1 92 ? 10.097 12.137 -9.781 1.00 79.62 92 GLN A O 1
ATOM 702 N N . VAL A 1 93 ? 9.287 10.323 -8.739 1.00 76.44 93 VAL A N 1
ATOM 703 C CA . VAL A 1 93 ? 7.885 10.594 -9.061 1.00 76.44 93 VAL A CA 1
ATOM 704 C C . VAL A 1 93 ? 7.072 10.696 -7.778 1.00 76.44 93 VAL A C 1
ATOM 706 O O . VAL A 1 93 ? 7.186 9.844 -6.897 1.00 76.44 93 VAL A O 1
ATOM 709 N N . HIS A 1 94 ? 6.279 11.765 -7.668 1.00 75.38 94 HIS A N 1
ATOM 710 C CA . HIS A 1 94 ? 5.354 11.969 -6.551 1.00 75.38 94 HIS A CA 1
ATOM 711 C C . HIS A 1 94 ? 4.108 11.095 -6.662 1.00 75.38 94 HIS A C 1
ATOM 713 O O . HIS A 1 94 ? 3.641 10.589 -5.646 1.00 75.38 94 HIS A O 1
ATOM 719 N N . ASP A 1 95 ? 3.616 10.888 -7.883 1.00 81.44 95 ASP A N 1
ATOM 720 C CA . ASP A 1 95 ? 2.442 10.073 -8.154 1.00 81.44 95 ASP A CA 1
ATOM 721 C C . ASP A 1 95 ? 2.783 8.867 -9.038 1.00 81.44 95 ASP A C 1
ATOM 723 O O . ASP A 1 95 ? 3.017 8.992 -10.244 1.00 81.44 95 ASP A O 1
ATOM 727 N N . LEU A 1 96 ? 2.786 7.680 -8.426 1.00 85.31 96 LEU A N 1
ATOM 728 C CA . LEU A 1 96 ? 3.013 6.414 -9.122 1.00 85.31 96 LEU A CA 1
ATOM 729 C C . LEU A 1 96 ? 1.936 6.126 -10.171 1.00 85.31 96 LEU A C 1
ATOM 731 O O . LEU A 1 96 ? 2.179 5.308 -11.057 1.00 85.31 96 LEU A O 1
ATOM 735 N N . GLU A 1 97 ? 0.777 6.788 -10.122 1.00 84.88 97 GLU A N 1
ATOM 736 C CA . GLU A 1 97 ? -0.269 6.577 -11.113 1.00 84.88 97 GLU A CA 1
ATOM 737 C C . GLU A 1 97 ? 0.155 7.004 -12.519 1.00 84.88 97 GLU A C 1
ATOM 739 O O . GLU A 1 97 ? -0.175 6.318 -13.487 1.00 84.88 97 GLU A O 1
ATOM 744 N N . THR A 1 98 ? 0.988 8.041 -12.611 1.00 87.88 98 THR A N 1
ATOM 745 C CA . THR A 1 98 ? 1.552 8.564 -13.866 1.00 87.88 98 THR A CA 1
ATOM 746 C C . THR A 1 98 ? 2.677 7.700 -14.452 1.00 87.88 98 THR A C 1
ATOM 748 O O . THR A 1 98 ? 3.119 7.929 -15.579 1.00 87.88 98 THR A O 1
ATOM 751 N N . CYS A 1 99 ? 3.150 6.698 -13.706 1.00 90.88 99 CYS A N 1
ATOM 752 C CA . CYS A 1 99 ? 4.252 5.836 -14.108 1.00 90.88 99 CYS A CA 1
ATOM 753 C C . CYS A 1 99 ? 3.783 4.623 -14.906 1.00 90.88 99 CYS A C 1
ATOM 755 O O . CYS A 1 99 ? 3.044 3.770 -14.409 1.00 90.88 99 CYS A O 1
ATOM 757 N N . ASN A 1 100 ? 4.320 4.488 -16.117 1.00 94.06 100 ASN A N 1
ATOM 758 C CA . ASN A 1 100 ? 4.097 3.312 -16.947 1.00 94.06 100 ASN 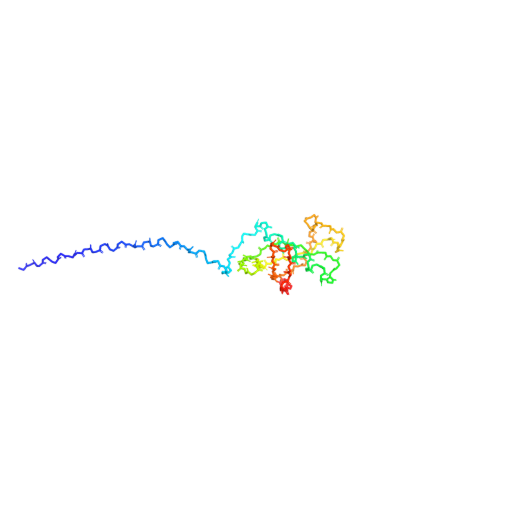A CA 1
ATOM 759 C C . ASN A 1 100 ? 4.853 2.091 -16.407 1.00 94.06 100 ASN A C 1
ATOM 761 O O . ASN A 1 100 ? 5.977 2.190 -15.894 1.00 94.06 100 ASN A O 1
ATOM 765 N N . PHE A 1 101 ? 4.248 0.915 -16.574 1.00 95.12 101 PHE A N 1
ATOM 766 C CA . PHE A 1 101 ? 4.925 -0.356 -16.339 1.00 95.12 101 PHE A CA 1
ATOM 767 C C . PHE A 1 101 ? 6.112 -0.531 -17.299 1.00 95.12 101 PHE A C 1
ATOM 769 O O . PHE A 1 101 ? 6.138 0.012 -18.406 1.00 95.12 101 PHE A O 1
ATOM 776 N N . SER A 1 102 ? 7.120 -1.285 -16.864 1.00 92.06 102 SER A N 1
ATOM 777 C CA . SER A 1 102 ? 8.168 -1.759 -17.779 1.00 92.06 102 SER A CA 1
ATOM 778 C C . SER A 1 102 ? 7.579 -2.731 -18.810 1.00 92.06 102 SER A C 1
ATOM 780 O O . SER A 1 102 ? 6.536 -3.325 -18.553 1.00 92.06 102 SER A O 1
ATOM 782 N N . GLU A 1 103 ? 8.218 -2.873 -19.977 1.00 87.31 103 GLU A N 1
ATOM 783 C CA . GLU A 1 103 ? 7.709 -3.708 -21.085 1.00 87.31 103 GLU A CA 1
ATOM 784 C C . GLU A 1 103 ? 7.423 -5.152 -20.646 1.00 87.31 103 GLU A C 1
ATOM 786 O O . GLU A 1 103 ? 6.390 -5.726 -20.983 1.00 87.31 103 GLU A O 1
ATOM 791 N N . THR A 1 104 ? 8.308 -5.709 -19.818 1.00 88.50 104 THR A N 1
ATOM 792 C CA . THR A 1 104 ? 8.130 -6.999 -19.146 1.00 88.50 104 THR A CA 1
ATOM 793 C C . THR A 1 104 ? 8.226 -6.782 -17.635 1.00 88.50 104 THR A C 1
ATOM 795 O O . THR A 1 104 ? 9.314 -6.916 -17.058 1.00 88.50 104 THR A O 1
ATOM 798 N N . PRO A 1 105 ? 7.123 -6.394 -16.969 1.00 86.81 105 PRO A N 1
ATOM 799 C CA . PRO A 1 105 ? 7.176 -6.021 -15.570 1.00 86.81 105 PRO A CA 1
ATOM 800 C C . PRO A 1 105 ? 7.443 -7.249 -14.715 1.00 86.81 105 PRO A C 1
ATOM 802 O O . PRO A 1 105 ? 6.697 -8.227 -14.755 1.00 86.81 105 PRO A O 1
ATOM 805 N N . HIS A 1 106 ? 8.500 -7.182 -13.904 1.00 92.19 106 HIS A N 1
ATOM 806 C CA . HIS A 1 106 ? 8.709 -8.168 -12.855 1.00 92.19 106 HIS A CA 1
ATOM 807 C C . HIS A 1 106 ? 7.544 -8.067 -11.870 1.00 92.19 106 HIS A C 1
ATOM 809 O O . HIS A 1 106 ? 7.311 -7.004 -11.282 1.00 92.19 106 HIS A O 1
ATOM 815 N N . LYS A 1 107 ? 6.797 -9.163 -11.736 1.00 95.44 107 LYS A N 1
ATOM 816 C CA . LYS A 1 107 ? 5.583 -9.234 -10.928 1.00 95.44 107 LYS A CA 1
ATOM 817 C C . LYS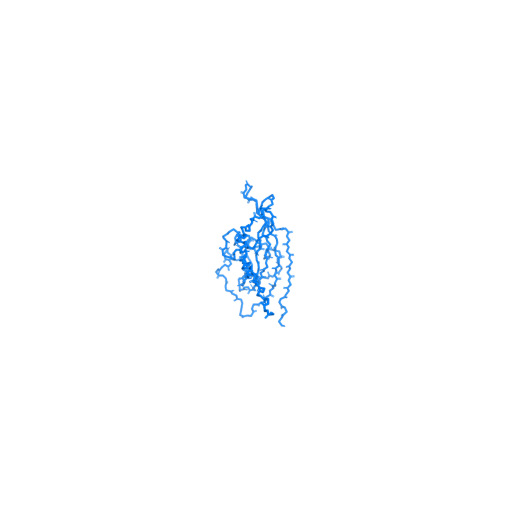 A 1 107 ? 5.875 -9.848 -9.569 1.00 95.44 107 LYS A C 1
ATOM 819 O O . LYS A 1 107 ? 6.584 -10.849 -9.469 1.00 95.44 107 LYS A O 1
ATOM 824 N N . THR A 1 108 ? 5.274 -9.278 -8.537 1.00 96.56 108 THR A N 1
ATOM 825 C CA . THR A 1 108 ? 5.394 -9.750 -7.156 1.00 96.56 108 THR A CA 1
ATOM 826 C C . THR A 1 108 ? 4.016 -9.733 -6.513 1.00 96.56 108 THR A C 1
ATOM 828 O O . THR A 1 108 ? 3.326 -8.718 -6.548 1.00 96.56 108 THR A O 1
ATOM 831 N N . PHE A 1 109 ? 3.619 -10.839 -5.896 1.00 97.81 109 PHE A N 1
ATOM 832 C CA . PHE A 1 109 ? 2.395 -10.916 -5.110 1.00 97.81 109 PHE A CA 1
ATOM 833 C C . PHE A 1 109 ? 2.694 -10.543 -3.670 1.00 97.81 109 PHE A C 1
ATOM 835 O O . PHE A 1 109 ? 3.578 -11.135 -3.050 1.00 97.81 109 PHE A O 1
ATOM 842 N N . CYS A 1 110 ? 1.961 -9.575 -3.133 1.00 98.31 110 CYS A N 1
ATOM 843 C CA . CYS A 1 110 ? 2.137 -9.116 -1.766 1.00 98.31 110 CYS A CA 1
ATOM 844 C C . CYS A 1 110 ? 0.818 -9.156 -1.002 1.00 98.31 110 CYS A C 1
ATOM 846 O O . CYS A 1 110 ? -0.211 -8.711 -1.500 1.00 98.31 110 CYS A O 1
ATOM 848 N N . LYS A 1 111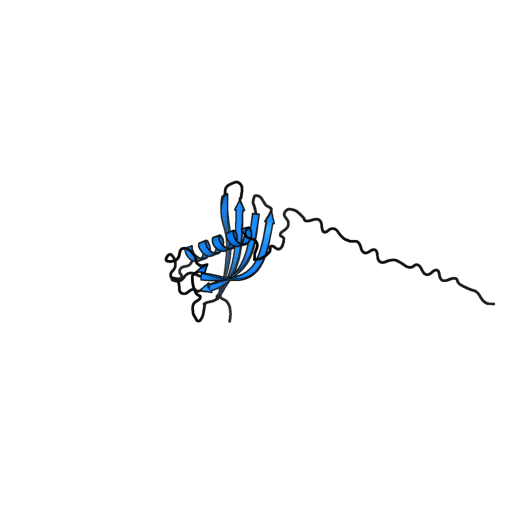 ? 0.885 -9.633 0.239 1.00 98.62 111 LYS A N 1
ATOM 849 C CA . LYS A 1 111 ? -0.148 -9.475 1.256 1.00 98.62 111 LYS A CA 1
ATOM 850 C C . LYS A 1 111 ? 0.291 -8.401 2.240 1.00 98.62 111 LYS A C 1
ATOM 852 O O . LYS A 1 111 ? 1.400 -8.471 2.780 1.00 98.62 111 LYS A O 1
ATOM 857 N N . PHE A 1 112 ? -0.588 -7.442 2.483 1.00 98.75 112 PHE A N 1
ATOM 858 C CA . PHE A 1 112 ? -0.368 -6.351 3.419 1.00 98.75 112 PHE A CA 1
ATOM 859 C C . PHE A 1 112 ? -1.434 -6.348 4.507 1.00 98.75 112 PHE A C 1
ATOM 861 O O . PHE A 1 112 ? -2.593 -6.694 4.271 1.00 98.75 112 PHE A O 1
ATOM 868 N N . GLU A 1 113 ? -1.025 -5.914 5.694 1.00 98.62 113 GLU A N 1
ATOM 869 C CA . GLU A 1 113 ? -1.928 -5.541 6.776 1.00 98.62 113 GLU A CA 1
ATOM 870 C C . GLU A 1 113 ? -1.617 -4.107 7.193 1.00 98.62 113 GLU A C 1
ATOM 872 O O . GLU A 1 113 ? -0.492 -3.802 7.592 1.00 98.62 113 GLU A O 1
ATOM 877 N N . VAL A 1 114 ? -2.602 -3.223 7.072 1.00 98.69 114 VAL A N 1
ATOM 878 C CA . VAL A 1 114 ? -2.479 -1.792 7.372 1.00 98.69 114 VAL A CA 1
ATOM 879 C C . VAL A 1 114 ? -3.503 -1.429 8.432 1.00 98.69 114 VAL A C 1
ATOM 881 O O . VAL A 1 114 ? -4.673 -1.777 8.299 1.00 98.69 114 VAL A O 1
ATOM 884 N N . LEU A 1 115 ? -3.078 -0.720 9.473 1.00 98.50 115 LEU A N 1
ATOM 885 C CA . LEU A 1 115 ? -3.966 -0.167 10.490 1.00 98.50 115 LEU A CA 1
ATOM 886 C C . LEU A 1 115 ? -4.083 1.341 10.283 1.00 98.50 115 LEU A C 1
ATOM 888 O O . LEU A 1 115 ? -3.071 2.036 10.280 1.00 98.50 115 LEU A O 1
ATOM 892 N N . SER A 1 116 ? -5.310 1.832 10.135 1.00 98.00 116 SER A N 1
ATOM 893 C CA . SER A 1 116 ? -5.627 3.258 10.070 1.00 98.00 116 SER A CA 1
ATOM 894 C C . SER A 1 116 ? -6.436 3.676 11.297 1.00 98.00 116 SER A C 1
ATOM 896 O O . SER A 1 116 ? -7.442 3.050 11.630 1.00 98.00 116 SER A O 1
ATOM 898 N N . ILE A 1 117 ? -5.999 4.724 11.990 1.00 97.62 117 ILE A N 1
ATOM 899 C CA . ILE A 1 117 ? -6.611 5.236 13.218 1.00 97.62 117 ILE A CA 1
ATOM 900 C C . ILE A 1 117 ? -7.127 6.649 12.938 1.00 97.62 117 ILE A C 1
ATOM 902 O O . ILE A 1 117 ? -6.412 7.638 13.080 1.00 97.62 117 ILE A O 1
ATOM 906 N N . ALA A 1 118 ? -8.392 6.751 12.527 1.00 92.81 118 ALA A N 1
ATOM 907 C CA . ALA A 1 118 ? -8.967 8.001 12.024 1.00 92.81 118 ALA A CA 1
ATOM 908 C C . ALA A 1 118 ? -8.905 9.172 13.028 1.00 92.81 118 ALA A C 1
ATOM 910 O O . ALA A 1 118 ? -8.683 10.308 12.623 1.00 92.81 118 ALA A O 1
ATOM 911 N N . TRP A 1 119 ? -9.061 8.912 14.332 1.00 92.81 119 TRP A N 1
ATOM 912 C CA . TRP A 1 119 ? -9.068 9.963 15.363 1.00 92.81 119 TRP A CA 1
ATOM 913 C C . TRP A 1 119 ? -7.679 10.500 15.731 1.00 92.81 119 TRP A C 1
ATOM 915 O O . TRP A 1 119 ? -7.593 11.587 16.295 1.00 92.81 119 TRP A O 1
ATOM 925 N N . THR A 1 120 ? -6.599 9.777 15.421 1.00 95.94 120 THR A N 1
ATOM 926 C CA . THR A 1 120 ? -5.221 10.289 15.550 1.00 95.94 120 THR A CA 1
ATOM 927 C C . THR A 1 120 ? -4.609 10.669 14.202 1.00 95.94 120 THR A C 1
ATOM 929 O O . THR A 1 120 ? -3.565 11.314 14.169 1.00 95.94 120 THR A O 1
ATOM 932 N N . GLY A 1 121 ? -5.240 10.274 13.089 1.00 94.12 121 GLY A N 1
ATOM 933 C CA . GLY A 1 121 ? -4.693 10.417 11.739 1.00 94.12 121 GLY A CA 1
ATOM 934 C C . GLY A 1 121 ? -3.524 9.469 11.448 1.00 94.12 121 GLY A C 1
ATOM 935 O O . GLY A 1 121 ? -2.847 9.621 10.432 1.00 94.12 121 GLY A O 1
ATOM 936 N N . GLU A 1 122 ? -3.259 8.500 12.325 1.00 96.38 122 GLU A N 1
ATOM 937 C CA . GLU A 1 122 ? -2.128 7.586 12.192 1.00 96.38 122 GLU A CA 1
ATOM 938 C C . GLU A 1 122 ? -2.453 6.444 11.223 1.00 96.38 122 GLU A C 1
ATOM 940 O O . GLU A 1 122 ? -3.536 5.861 11.258 1.00 96.38 122 GLU A O 1
ATOM 945 N N . THR A 1 123 ? -1.506 6.100 10.350 1.00 97.94 123 THR A N 1
ATOM 946 C CA . THR A 1 123 ? -1.582 4.905 9.500 1.00 97.94 123 THR A CA 1
ATOM 947 C C . THR A 1 123 ? -0.267 4.150 9.587 1.00 97.94 123 THR A C 1
ATOM 949 O O . THR A 1 123 ? 0.803 4.742 9.446 1.00 97.94 123 THR A O 1
ATOM 952 N N . SER A 1 124 ? -0.335 2.845 9.832 1.00 97.88 124 SER A N 1
ATOM 953 C CA . SER A 1 124 ? 0.840 2.014 10.081 1.00 97.88 124 SER A CA 1
ATOM 954 C C . SER A 1 124 ? 0.768 0.682 9.346 1.00 97.88 124 SER A C 1
ATOM 956 O O . SER A 1 124 ? -0.293 0.075 9.184 1.00 97.88 124 SER A O 1
ATOM 958 N N . LEU A 1 125 ? 1.933 0.222 8.888 1.00 98.38 125 LEU A N 1
ATOM 959 C CA . LEU A 1 125 ? 2.085 -1.076 8.248 1.00 98.38 125 LEU A CA 1
ATOM 960 C C . LEU A 1 125 ? 2.322 -2.123 9.336 1.00 98.38 125 LEU A C 1
ATOM 962 O O . LEU A 1 125 ? 3.363 -2.111 9.985 1.00 98.38 125 LEU A O 1
ATOM 966 N N . GLN A 1 126 ? 1.357 -3.015 9.522 1.00 98.19 126 GLN A N 1
ATOM 967 C CA . GLN A 1 126 ? 1.396 -4.060 10.544 1.00 98.19 126 GLN A CA 1
ATOM 968 C C . GLN A 1 126 ? 2.161 -5.289 10.052 1.00 98.19 126 GLN A C 1
ATOM 970 O O . GLN A 1 126 ? 2.971 -5.864 10.773 1.00 98.19 126 GLN A O 1
ATOM 975 N N . SER A 1 127 ? 1.924 -5.686 8.801 1.00 98.06 127 SER A N 1
ATOM 976 C CA . SER A 1 127 ? 2.581 -6.841 8.193 1.00 98.06 127 SER A CA 1
ATOM 977 C C . SER A 1 127 ? 2.735 -6.671 6.686 1.00 98.06 127 SER A C 1
ATOM 979 O O . SER A 1 127 ? 1.925 -6.017 6.023 1.00 98.06 127 SER A O 1
ATOM 981 N N . LY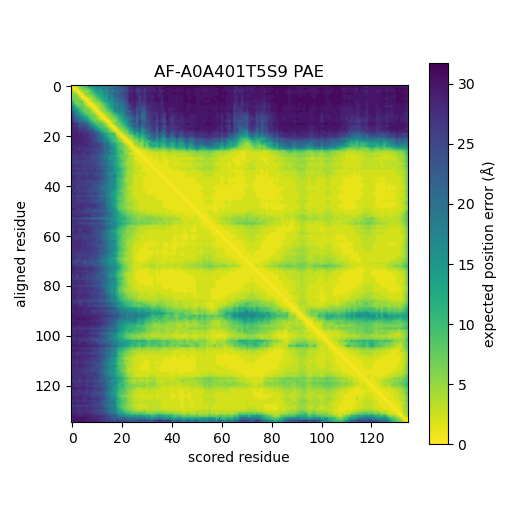S A 1 128 ? 3.791 -7.280 6.144 1.00 97.75 128 LYS A N 1
ATOM 982 C CA . LYS A 1 128 ? 4.105 -7.331 4.715 1.00 97.75 128 LYS A CA 1
ATOM 983 C C . LYS A 1 128 ? 4.707 -8.687 4.380 1.00 97.75 128 LYS A C 1
ATOM 985 O O . LYS A 1 128 ? 5.774 -9.032 4.882 1.00 97.75 128 LYS A O 1
ATOM 990 N N . MET A 1 129 ? 4.071 -9.415 3.473 1.00 97.81 129 MET A N 1
ATOM 991 C CA . MET A 1 129 ? 4.557 -10.698 2.967 1.00 97.81 129 MET A CA 1
ATOM 992 C C . MET A 1 129 ? 4.521 -10.668 1.446 1.00 97.81 129 MET A C 1
ATOM 994 O O . MET A 1 129 ? 3.446 -10.546 0.873 1.00 97.81 129 MET A O 1
ATOM 998 N N . CYS A 1 130 ? 5.673 -10.790 0.792 1.00 97.06 130 CYS A N 1
ATOM 999 C CA . CYS A 1 130 ? 5.769 -10.726 -0.665 1.00 97.06 130 CYS A CA 1
ATOM 1000 C C . CYS A 1 130 ? 6.448 -11.973 -1.231 1.00 97.06 130 CYS A C 1
ATOM 1002 O O . CYS A 1 130 ? 7.367 -12.516 -0.616 1.00 97.06 130 CYS A O 1
ATOM 1004 N N . LYS A 1 131 ? 6.005 -12.412 -2.409 1.00 95.44 131 LYS A N 1
ATOM 100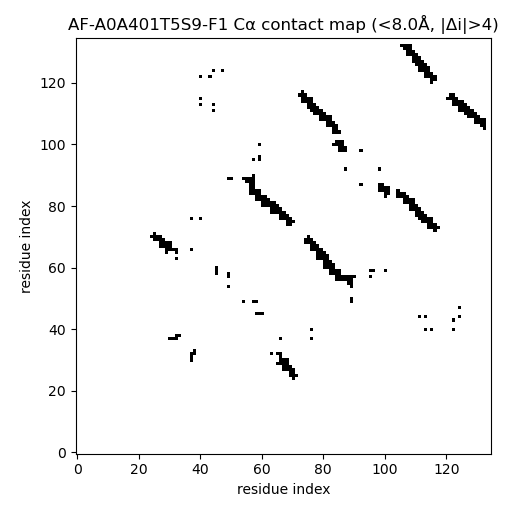5 C CA . LYS A 1 131 ? 6.576 -13.532 -3.162 1.00 95.44 131 LYS A CA 1
ATOM 1006 C C . LYS A 1 131 ? 6.679 -13.160 -4.644 1.00 95.44 131 LYS A C 1
ATOM 1008 O O . LYS A 1 131 ? 5.745 -12.541 -5.158 1.00 95.44 131 LYS A O 1
ATOM 1013 N N . PRO A 1 132 ? 7.769 -13.523 -5.342 1.00 92.12 132 PRO A N 1
ATOM 1014 C CA . PRO A 1 132 ? 7.843 -13.365 -6.791 1.00 92.12 132 PRO A CA 1
ATOM 1015 C C . PRO A 1 132 ? 6.682 -14.090 -7.480 1.00 92.12 132 PRO A C 1
ATOM 1017 O O . PRO A 1 132 ? 6.216 -15.125 -6.999 1.00 92.12 132 PRO A O 1
ATOM 1020 N N . SER A 1 133 ? 6.212 -13.553 -8.603 1.00 85.75 133 SER A N 1
ATOM 1021 C CA . SER A 1 133 ? 5.283 -14.268 -9.473 1.00 85.75 133 SER A CA 1
ATOM 1022 C C . SER A 1 133 ? 6.030 -15.418 -10.141 1.00 85.75 133 SER A C 1
ATOM 1024 O O . SER A 1 133 ? 6.885 -15.179 -10.990 1.00 85.75 133 SER A O 1
ATOM 1026 N N . ASN A 1 134 ? 5.705 -16.657 -9.775 1.00 70.38 134 ASN A N 1
ATOM 1027 C CA . ASN A 1 134 ? 6.143 -17.820 -10.540 1.00 70.38 134 ASN A CA 1
ATOM 1028 C C . ASN A 1 134 ? 5.370 -17.805 -11.863 1.00 70.38 134 ASN A C 1
ATOM 1030 O O . ASN A 1 134 ? 4.148 -17.949 -11.852 1.00 70.38 134 ASN A O 1
ATOM 1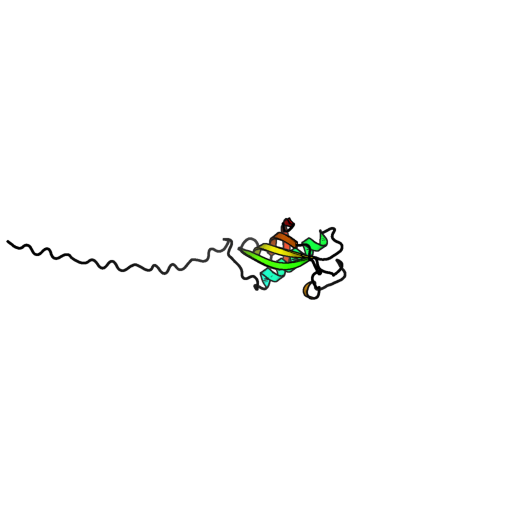034 N N . ASN A 1 135 ? 6.074 -17.547 -12.963 1.00 54.53 135 ASN A N 1
ATOM 1035 C CA . ASN A 1 135 ? 5.562 -17.728 -14.318 1.00 54.53 135 ASN A CA 1
ATOM 1036 C C . ASN A 1 135 ? 5.982 -19.103 -14.830 1.00 54.53 135 ASN A C 1
ATOM 1038 O O . ASN A 1 135 ? 7.175 -19.431 -14.638 1.00 54.53 135 ASN A O 1
#

Nearest PDB structures (foldseek):
  8v57-assembly1_D  TM=9.466E-01  e=1.163E-11  Mus musculus
  3gax-assembly1_A  TM=9.353E-01  e=1.957E-10  Homo sapiens
  3gax-assembly2_B  TM=9.380E-01  e=5.795E-10  Homo sapiens
  2ch9-assembly1_A-2  TM=8.369E-01  e=1.913E-09  Homo sapiens
  6uio-assembly1_D  TM=8.934E-01  e=4.813E-09  Mus musculus

Foldseek 3Di:
DDDDDPPPPPPPDPPPPPDPPPDDAFDKDWDDPPPPVVVVLVVVVQLVVQVPDPDQFGKDFPDWPTWIWGDDLAIKIKTKTKIWTFPHGPPPDPDCVPTHGDPDTFIKIKIWIWGANPVVRDIDTPDIDIDTDDD

Radius of gyration: 24.88 Å; Cα contacts (8 Å, |Δi|>4): 218; chains: 1; bounding box: 82×65×39 Å

InterPro domains:
  IPR000010 Cystatin domain [PF00031] (26-116)
  IPR000010 Cystatin domain [SM00043] (23-131)
  IPR000010 Cystatin domain [cd00042] (26-130)
  IPR018073 Proteinase inhibitor I25, cystatin, conserved site [PS00287] (69-82)
  IPR046350 Cystatin superfamily [SSF54403] (25-131)